Protein AF-A0A1H6VTY8-F1 (afdb_monomer)

Sequence (86 aa):
MKTIAFAAAVIAATVAVSAAATPAFAQPEAGASHVKVHYQENTGRYCIRQDRAGSLVPSIACRSKTDWAQQGVTITHKAPVQLAQR

Radius of gyration: 28.9 Å; Cα contacts (8 Å, |Δi|>4): 58; chains: 1; bounding box: 29×72×71 Å

Mean predicted aligned error: 16.53 Å

Secondary structure (DSSP, 8-state):
-----------------------------TT-----EEEETTTTEEEEEEPPTT-SS-EEEEE-HHHHHHTT----PPPP------

pLDDT: mean 73.56, std 17.34, range [39.38, 94.81]

Structure (mmCIF, N/CA/C/O backbone):
data_AF-A0A1H6VTY8-F1
#
_ent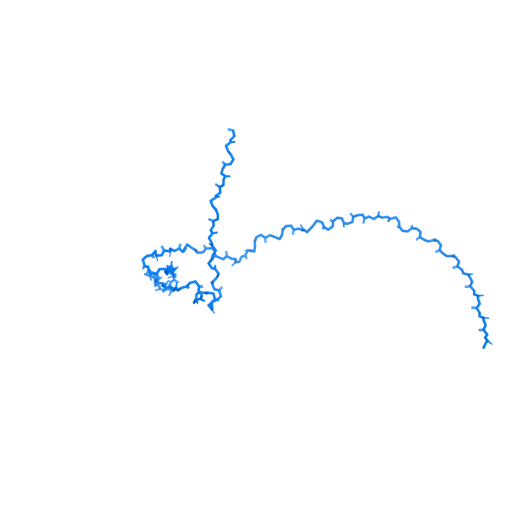ry.id   AF-A0A1H6VTY8-F1
#
loop_
_atom_site.group_PDB
_atom_site.id
_atom_site.type_symbol
_atom_site.label_atom_id
_atom_site.label_alt_id
_atom_site.label_comp_id
_atom_site.label_asym_id
_atom_site.label_entity_id
_atom_site.label_seq_id
_atom_site.pdbx_PDB_ins_code
_atom_site.Cartn_x
_atom_site.Cartn_y
_atom_site.Cartn_z
_atom_site.occupancy
_atom_site.B_iso_or_equiv
_atom_site.auth_seq_id
_atom_site.auth_comp_id
_atom_site.auth_asym_id
_atom_site.auth_atom_id
_atom_site.pdbx_PDB_model_num
ATOM 1 N N . MET A 1 1 ? -14.585 -53.778 -51.075 1.00 44.69 1 MET A N 1
ATOM 2 C CA . MET A 1 1 ? -14.044 -54.968 -50.383 1.00 44.69 1 MET A CA 1
ATOM 3 C C . MET A 1 1 ? -12.677 -55.301 -50.965 1.00 44.69 1 MET A C 1
ATOM 5 O O . MET A 1 1 ? -12.614 -55.729 -52.111 1.00 44.69 1 MET A O 1
ATOM 9 N N . LYS A 1 2 ? -11.595 -55.063 -50.218 1.00 39.38 2 LYS A N 1
ATOM 10 C CA . LYS A 1 2 ? -10.307 -55.750 -50.406 1.00 39.38 2 LYS A CA 1
ATOM 11 C C . LYS A 1 2 ? -9.464 -55.541 -49.151 1.00 39.38 2 LYS A C 1
ATOM 13 O O . LYS A 1 2 ? -8.937 -54.466 -48.898 1.00 39.38 2 LYS A O 1
ATOM 18 N N . THR A 1 3 ? -9.486 -56.572 -48.322 1.00 45.78 3 THR A N 1
ATOM 19 C CA . THR A 1 3 ? -8.733 -56.749 -47.085 1.00 45.78 3 THR A CA 1
ATOM 20 C C . THR A 1 3 ? -7.257 -56.926 -47.403 1.00 45.78 3 THR A C 1
ATOM 22 O O . THR A 1 3 ? -6.905 -57.821 -48.170 1.00 45.78 3 THR A O 1
ATOM 25 N N . ILE A 1 4 ? -6.397 -56.127 -46.780 1.00 54.06 4 ILE A N 1
ATOM 26 C CA . ILE A 1 4 ? -4.975 -56.443 -46.665 1.00 54.06 4 ILE A CA 1
ATOM 27 C C . ILE A 1 4 ? -4.668 -56.436 -45.172 1.00 54.06 4 ILE A C 1
ATOM 29 O O . ILE A 1 4 ? -4.472 -55.392 -44.558 1.00 54.06 4 ILE A O 1
ATOM 33 N N . ALA A 1 5 ? -4.730 -57.629 -44.588 1.00 49.72 5 ALA A N 1
ATOM 34 C CA . ALA A 1 5 ? -4.214 -57.911 -43.265 1.00 49.72 5 ALA A CA 1
ATOM 35 C C . ALA A 1 5 ? -2.723 -58.223 -43.418 1.00 49.72 5 ALA A C 1
ATOM 37 O O . ALA A 1 5 ? -2.367 -59.217 -44.044 1.00 49.72 5 ALA A O 1
ATOM 38 N N . PHE A 1 6 ? -1.863 -57.386 -42.847 1.00 51.12 6 PHE A N 1
ATOM 39 C CA . PHE A 1 6 ? -0.489 -57.763 -42.539 1.00 51.12 6 PHE A CA 1
ATOM 40 C C . PHE A 1 6 ? -0.246 -57.460 -41.068 1.00 51.12 6 PHE A C 1
ATOM 42 O O . PHE A 1 6 ? -0.085 -56.315 -40.652 1.00 51.12 6 PHE A O 1
ATOM 49 N N . ALA A 1 7 ? -0.299 -58.528 -40.279 1.00 50.06 7 ALA A N 1
ATOM 50 C CA . ALA A 1 7 ? 0.153 -58.552 -38.907 1.00 50.06 7 ALA A CA 1
ATOM 51 C C . ALA A 1 7 ? 1.684 -58.461 -38.893 1.00 50.06 7 ALA A C 1
ATOM 53 O O . ALA A 1 7 ? 2.361 -59.288 -39.499 1.00 50.06 7 ALA A O 1
ATOM 54 N N . ALA A 1 8 ? 2.222 -57.490 -38.166 1.00 49.72 8 ALA A N 1
ATOM 55 C CA . ALA A 1 8 ? 3.594 -57.527 -37.690 1.00 49.72 8 ALA A CA 1
ATOM 56 C C . ALA A 1 8 ? 3.584 -57.035 -36.244 1.00 49.72 8 ALA A C 1
ATOM 58 O O . ALA A 1 8 ? 3.448 -55.848 -35.957 1.00 49.72 8 ALA A O 1
ATOM 59 N N . ALA A 1 9 ? 3.647 -58.003 -35.336 1.00 52.31 9 ALA A N 1
ATOM 60 C CA . ALA A 1 9 ? 3.872 -57.788 -33.924 1.00 52.31 9 ALA A CA 1
ATOM 61 C C . ALA A 1 9 ? 5.232 -57.108 -33.730 1.00 52.31 9 ALA A C 1
ATOM 63 O O . ALA A 1 9 ? 6.260 -57.658 -34.116 1.00 52.31 9 ALA A O 1
ATOM 64 N N . VAL A 1 10 ? 5.241 -55.940 -33.092 1.00 58.47 10 VAL A N 1
ATOM 65 C CA . VAL A 1 10 ? 6.450 -55.386 -32.482 1.00 58.47 10 VAL A CA 1
ATOM 66 C C . VAL A 1 10 ? 6.114 -55.087 -31.033 1.00 58.47 10 VAL A C 1
ATOM 68 O O . VAL A 1 10 ? 5.480 -54.092 -30.692 1.00 58.47 10 VAL A O 1
ATOM 71 N N . ILE A 1 11 ? 6.506 -56.032 -30.186 1.00 53.16 11 ILE A N 1
ATOM 72 C CA . ILE A 1 11 ? 6.569 -55.872 -28.743 1.00 53.16 11 ILE A CA 1
ATOM 73 C C . ILE A 1 11 ? 7.745 -54.932 -28.475 1.00 53.16 11 ILE A C 1
ATOM 75 O O . ILE A 1 11 ? 8.895 -55.304 -28.691 1.00 53.16 11 ILE A O 1
ATOM 79 N N . ALA A 1 12 ? 7.465 -53.728 -27.992 1.00 47.25 12 ALA A N 1
ATOM 80 C CA . ALA A 1 12 ? 8.458 -52.899 -27.326 1.00 47.25 12 ALA A CA 1
ATOM 81 C C . ALA A 1 12 ? 7.865 -52.460 -25.988 1.00 47.25 12 ALA A C 1
ATOM 83 O O . ALA A 1 12 ? 7.154 -51.464 -25.888 1.00 47.25 12 ALA A O 1
ATOM 84 N N . ALA A 1 13 ? 8.123 -53.267 -24.961 1.00 52.47 13 ALA A N 1
ATOM 85 C CA . ALA A 1 13 ? 7.918 -52.880 -23.578 1.00 52.47 13 ALA A CA 1
ATOM 86 C C . ALA A 1 13 ? 8.934 -51.780 -23.238 1.00 52.47 13 ALA A C 1
ATOM 88 O O . ALA A 1 13 ? 10.104 -52.063 -22.982 1.00 52.47 13 ALA A O 1
ATOM 89 N N . THR A 1 14 ? 8.510 -50.519 -23.266 1.00 58.44 14 THR A N 1
ATOM 90 C CA . THR A 1 14 ? 9.297 -49.417 -22.712 1.00 58.44 14 THR A CA 1
ATOM 91 C C . THR A 1 14 ? 9.038 -49.337 -21.213 1.00 58.44 14 THR A C 1
ATOM 93 O O . THR A 1 14 ? 7.965 -48.963 -20.744 1.00 58.44 14 THR A O 1
ATOM 96 N N . VAL A 1 15 ? 10.046 -49.775 -20.460 1.00 57.16 15 VAL A N 1
ATOM 97 C CA . VAL A 1 15 ? 10.108 -49.736 -19.000 1.00 57.16 15 VAL A CA 1
ATOM 98 C C . VAL A 1 15 ? 10.027 -48.286 -18.517 1.00 57.16 15 VAL A C 1
ATOM 100 O O . VAL A 1 15 ? 10.649 -47.385 -19.076 1.00 57.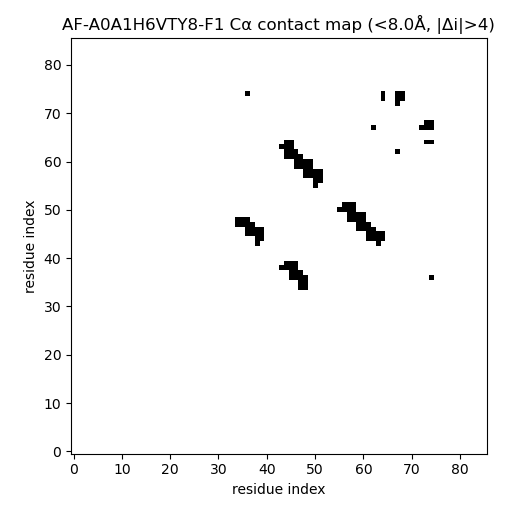16 15 VAL A O 1
ATOM 103 N N . ALA A 1 16 ? 9.225 -48.101 -17.472 1.00 56.66 16 ALA A N 1
ATOM 104 C CA . ALA A 1 16 ? 8.931 -46.850 -16.800 1.00 56.66 16 ALA A CA 1
ATOM 105 C C . ALA A 1 16 ? 10.185 -46.098 -16.331 1.00 56.66 16 ALA A C 1
ATOM 107 O O . ALA A 1 16 ? 11.094 -46.691 -15.754 1.00 56.66 16 ALA A O 1
ATOM 108 N N . VAL A 1 17 ? 10.151 -44.769 -16.428 1.00 55.91 17 VAL A N 1
ATOM 109 C CA . VAL A 1 17 ? 10.814 -43.931 -15.429 1.00 55.91 17 VAL A CA 1
ATOM 110 C C . VAL A 1 17 ? 9.810 -42.892 -14.973 1.00 55.91 17 VAL A C 1
ATOM 112 O O . VAL A 1 17 ? 9.358 -42.040 -15.737 1.00 55.91 17 VAL A O 1
ATOM 115 N N . SER A 1 18 ? 9.433 -43.017 -13.711 1.00 53.97 18 SER A N 1
ATOM 116 C CA . SER A 1 18 ? 8.662 -42.058 -12.947 1.00 53.97 18 SER A CA 1
ATOM 117 C C . SER A 1 18 ? 9.403 -40.723 -12.950 1.00 53.97 18 SER A C 1
ATOM 119 O O . SER A 1 18 ? 10.214 -40.449 -12.069 1.00 53.97 18 SER A O 1
ATOM 121 N N . ALA A 1 19 ? 9.121 -39.859 -13.919 1.00 51.78 19 ALA A N 1
ATOM 122 C CA . ALA A 1 19 ? 9.292 -38.440 -13.688 1.00 51.78 19 ALA A CA 1
ATOM 123 C C . ALA A 1 19 ? 8.143 -38.050 -12.761 1.00 51.78 19 ALA A C 1
ATOM 125 O O . ALA A 1 19 ? 7.063 -37.664 -13.206 1.00 51.78 19 ALA A O 1
ATOM 126 N N . ALA A 1 20 ? 8.353 -38.222 -11.454 1.00 55.19 20 ALA A N 1
ATOM 127 C CA . ALA A 1 20 ? 7.626 -37.435 -10.482 1.00 55.19 20 ALA A CA 1
ATOM 128 C C . ALA A 1 20 ? 7.937 -35.981 -10.843 1.00 55.19 20 ALA A C 1
ATOM 130 O O . ALA A 1 20 ? 8.938 -35.415 -10.414 1.00 55.19 20 ALA A O 1
ATOM 131 N N . ALA A 1 21 ? 7.096 -35.392 -11.688 1.00 53.47 21 ALA A N 1
ATOM 132 C CA . ALA A 1 21 ? 6.932 -33.962 -11.774 1.00 53.47 21 ALA A CA 1
ATOM 133 C C . ALA A 1 21 ? 6.323 -33.545 -10.434 1.00 53.47 21 ALA A C 1
ATOM 135 O O . ALA A 1 21 ? 5.153 -33.189 -10.347 1.00 53.47 21 ALA A O 1
ATOM 136 N N . THR A 1 22 ? 7.103 -33.659 -9.352 1.00 60.81 22 THR A N 1
ATOM 137 C CA . THR A 1 22 ? 6.927 -32.788 -8.205 1.00 60.81 22 THR A CA 1
ATOM 138 C C . THR A 1 22 ? 6.920 -31.401 -8.818 1.00 60.81 22 THR A C 1
ATOM 140 O O . THR A 1 22 ? 7.949 -31.027 -9.396 1.00 60.81 22 THR A O 1
ATOM 143 N N . PRO A 1 23 ? 5.788 -30.673 -8.805 1.00 58.09 23 PRO A N 1
ATOM 144 C CA . PRO A 1 23 ? 5.833 -29.282 -9.190 1.00 58.09 23 PRO A CA 1
ATOM 145 C C . PRO A 1 23 ? 6.903 -28.684 -8.287 1.00 58.09 23 PRO A C 1
ATOM 147 O O . PRO A 1 23 ? 6.793 -28.751 -7.061 1.00 58.09 23 PRO A O 1
ATOM 150 N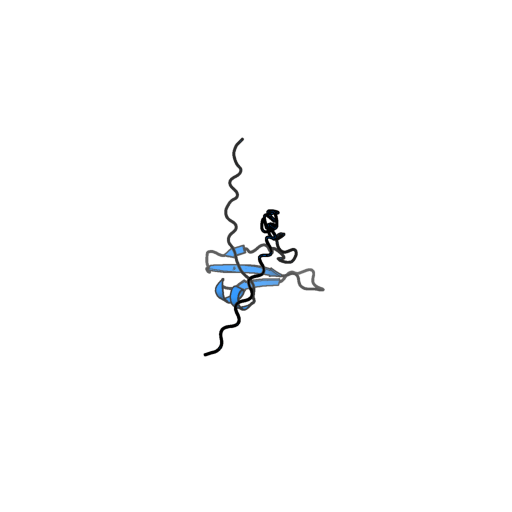 N . ALA A 1 24 ? 8.003 -28.235 -8.895 1.00 60.72 24 ALA A N 1
ATOM 151 C CA . ALA A 1 24 ? 8.979 -27.421 -8.210 1.00 60.72 24 ALA A CA 1
ATOM 152 C C . ALA A 1 24 ? 8.144 -26.326 -7.564 1.00 60.72 24 ALA A C 1
ATOM 154 O O . ALA A 1 24 ? 7.474 -25.585 -8.284 1.00 60.72 24 ALA A O 1
ATOM 155 N N . PHE A 1 25 ? 8.064 -26.338 -6.230 1.00 59.94 25 PHE A N 1
ATOM 156 C CA . PHE A 1 25 ? 7.399 -25.297 -5.468 1.00 59.94 25 PHE A CA 1
ATOM 157 C C . PHE A 1 25 ? 7.862 -23.991 -6.083 1.00 59.94 25 PHE A C 1
ATOM 159 O O . PHE A 1 25 ? 9.057 -23.694 -6.042 1.00 59.94 25 PHE A O 1
ATOM 166 N N . ALA A 1 26 ? 6.938 -23.324 -6.779 1.00 59.72 26 ALA A N 1
ATOM 167 C CA . ALA A 1 26 ? 7.228 -22.131 -7.536 1.00 59.72 26 ALA A CA 1
ATOM 168 C C . ALA A 1 26 ? 7.967 -21.207 -6.580 1.00 59.72 26 ALA A C 1
ATOM 170 O O . ALA A 1 26 ? 7.456 -20.868 -5.510 1.00 59.72 26 ALA A O 1
ATOM 171 N N . GLN A 1 27 ? 9.223 -20.932 -6.923 1.00 56.91 27 GLN A N 1
ATOM 172 C CA . GLN A 1 27 ? 10.085 -20.034 -6.181 1.00 56.91 27 GLN A CA 1
ATOM 173 C C . GLN A 1 27 ? 9.251 -18.786 -5.880 1.00 56.91 27 GLN A C 1
ATOM 175 O O . GLN A 1 27 ? 8.627 -18.289 -6.823 1.00 56.91 27 GLN A O 1
ATOM 180 N N . PRO A 1 28 ? 9.149 -18.324 -4.617 1.00 56.09 28 PRO A N 1
ATOM 181 C CA . PRO A 1 28 ? 8.327 -17.163 -4.303 1.00 56.09 28 PRO A CA 1
ATOM 182 C C . PRO A 1 28 ? 8.761 -16.057 -5.253 1.00 56.09 28 PRO A C 1
ATOM 184 O O . PRO A 1 28 ? 9.951 -15.744 -5.299 1.00 56.09 28 PRO A O 1
ATOM 187 N N . GLU A 1 29 ? 7.824 -15.594 -6.085 1.00 54.81 29 GLU A N 1
ATOM 188 C CA . GLU A 1 29 ? 8.080 -14.694 -7.204 1.00 54.81 29 GLU A CA 1
ATOM 189 C C . GLU A 1 29 ? 9.046 -13.599 -6.756 1.00 54.81 29 GLU A C 1
ATOM 191 O O . GLU A 1 29 ? 8.696 -12.717 -5.965 1.00 54.81 29 GLU A O 1
ATOM 196 N N . ALA A 1 30 ? 10.294 -13.695 -7.223 1.00 48.75 30 ALA A N 1
ATOM 197 C CA . ALA A 1 30 ? 11.342 -12.722 -6.970 1.00 48.75 30 ALA A CA 1
ATOM 198 C C . ALA A 1 30 ? 10.986 -11.450 -7.752 1.00 48.75 30 ALA A C 1
ATOM 200 O O . ALA A 1 30 ? 11.500 -11.196 -8.835 1.00 48.75 30 ALA A O 1
ATOM 201 N N . GLY A 1 31 ? 10.004 -10.707 -7.250 1.00 52.00 31 GLY A N 1
ATOM 202 C CA . GLY A 1 31 ? 9.398 -9.577 -7.948 1.00 52.00 31 GLY A CA 1
ATOM 203 C C . GLY A 1 31 ? 8.222 -8.945 -7.207 1.00 52.00 31 GLY A C 1
ATOM 204 O O . GLY A 1 31 ? 7.943 -7.765 -7.417 1.00 52.00 31 GLY A O 1
ATOM 205 N N . ALA A 1 32 ? 7.571 -9.663 -6.286 1.00 55.19 32 ALA A N 1
ATOM 206 C CA . ALA A 1 32 ? 6.559 -9.065 -5.422 1.00 55.19 32 ALA A CA 1
ATOM 207 C C . ALA A 1 32 ? 7.239 -8.229 -4.324 1.00 55.19 32 ALA A C 1
ATOM 209 O O . ALA A 1 32 ? 7.565 -8.717 -3.243 1.00 55.19 32 ALA A O 1
ATOM 210 N N . SER A 1 33 ? 7.486 -6.950 -4.606 1.00 64.62 33 SER A N 1
ATOM 211 C CA . SER A 1 33 ? 7.996 -6.018 -3.600 1.00 64.62 33 SER A CA 1
ATOM 212 C C . SER A 1 33 ? 6.939 -5.837 -2.504 1.00 64.62 33 SER A C 1
ATOM 214 O O . SER A 1 33 ? 5.916 -5.177 -2.696 1.00 64.62 33 SER A O 1
ATOM 216 N N . HIS A 1 34 ? 7.139 -6.487 -1.357 1.00 69.94 34 HIS A N 1
ATOM 217 C CA . HIS A 1 34 ? 6.214 -6.414 -0.231 1.00 69.94 34 HIS A CA 1
ATOM 218 C C . HIS A 1 34 ? 6.349 -5.060 0.472 1.00 69.94 34 HIS A C 1
ATOM 220 O O . HIS A 1 34 ? 7.288 -4.827 1.233 1.00 69.94 34 HIS A O 1
ATOM 226 N N . VAL A 1 35 ? 5.388 -4.166 0.242 1.00 79.81 35 VAL A N 1
ATOM 227 C CA . VAL A 1 35 ? 5.326 -2.865 0.921 1.00 79.81 35 VAL A CA 1
ATOM 228 C C . VAL A 1 35 ? 4.472 -2.975 2.184 1.00 79.81 35 VAL A C 1
ATOM 230 O O . VAL A 1 35 ? 3.434 -3.637 2.202 1.00 79.81 35 VAL A O 1
ATOM 233 N N . LYS A 1 36 ? 4.897 -2.307 3.264 1.00 83.00 36 LYS A N 1
ATOM 234 C CA . LYS A 1 36 ? 4.091 -2.191 4.487 1.00 83.00 36 LYS A CA 1
ATOM 235 C C . LYS A 1 36 ? 2.849 -1.343 4.206 1.00 83.00 36 LYS A C 1
ATOM 237 O O . LYS A 1 36 ? 2.958 -0.175 3.839 1.00 83.00 36 LYS A O 1
ATOM 242 N N . VAL A 1 37 ? 1.677 -1.929 4.427 1.00 89.56 37 VAL A N 1
ATOM 243 C CA . VAL A 1 37 ? 0.378 -1.258 4.318 1.00 89.56 37 VAL A CA 1
ATOM 244 C C . VAL A 1 37 ? -0.151 -0.983 5.719 1.00 89.56 37 VAL A C 1
ATOM 246 O O . VAL A 1 37 ? -0.172 -1.881 6.559 1.00 89.56 37 VAL A O 1
ATOM 249 N N . HIS A 1 38 ? -0.599 0.244 5.971 1.00 91.56 38 HIS A N 1
ATOM 250 C CA . HIS A 1 38 ? -1.314 0.587 7.195 1.00 91.56 38 HIS A CA 1
ATOM 251 C C . HIS A 1 38 ? -2.819 0.616 6.923 1.00 91.56 38 HIS A C 1
ATOM 253 O O . HIS A 1 38 ? -3.266 1.287 5.993 1.00 91.56 38 HIS A O 1
ATOM 259 N N . TYR A 1 39 ? -3.601 -0.111 7.717 1.00 92.25 39 TYR A N 1
ATOM 260 C CA . TYR A 1 39 ? -5.058 -0.061 7.650 1.00 92.25 39 TYR A CA 1
ATOM 261 C C . TYR A 1 39 ? -5.582 0.970 8.647 1.00 92.25 39 TYR A C 1
ATOM 263 O O . TYR A 1 39 ? -5.253 0.906 9.829 1.00 92.25 39 TYR A O 1
ATOM 271 N N . GLN A 1 40 ? -6.378 1.921 8.163 1.00 92.12 40 GLN A N 1
ATOM 272 C CA . GLN A 1 40 ? -7.006 2.942 8.988 1.00 92.12 40 GLN A CA 1
ATOM 273 C C . GLN A 1 40 ? -8.469 2.561 9.237 1.00 92.12 40 GLN A C 1
ATOM 275 O O . GLN A 1 40 ? -9.320 2.726 8.361 1.00 92.12 40 GLN A O 1
ATOM 280 N N . GLU A 1 41 ? -8.758 2.076 10.443 1.00 90.25 41 GLU A N 1
ATOM 281 C CA . GLU A 1 41 ? -10.071 1.520 10.801 1.00 90.25 41 GLU A CA 1
ATOM 282 C C . GLU A 1 41 ? -11.203 2.546 10.684 1.00 90.25 41 GLU A C 1
ATOM 284 O O . GLU A 1 41 ? -12.260 2.231 10.145 1.00 90.25 41 GLU A O 1
ATOM 289 N N . ASN A 1 42 ? -10.948 3.798 11.077 1.00 91.56 42 ASN A N 1
ATOM 290 C CA . ASN A 1 42 ? -11.944 4.877 11.073 1.00 91.56 42 ASN A CA 1
ATOM 291 C C . ASN A 1 42 ? -12.559 5.150 9.693 1.00 91.56 42 ASN A C 1
ATOM 293 O O . ASN A 1 42 ? -13.696 5.602 9.604 1.00 91.56 42 ASN A O 1
ATOM 297 N N . THR A 1 43 ? -11.799 4.929 8.618 1.00 91.19 43 THR A N 1
ATOM 298 C CA . THR A 1 43 ? -12.237 5.225 7.243 1.00 91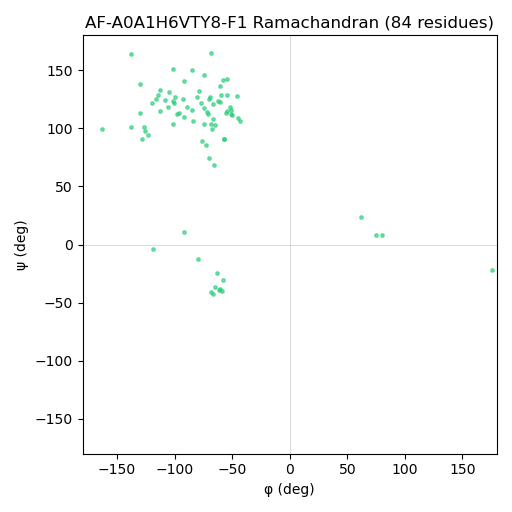.19 43 THR A CA 1
ATOM 299 C C . THR A 1 43 ? -12.291 3.986 6.354 1.00 91.19 43 THR A C 1
ATOM 301 O O . THR A 1 43 ? -12.681 4.089 5.191 1.00 91.19 43 THR A O 1
ATOM 304 N N . GLY A 1 44 ? -11.875 2.821 6.861 1.00 90.44 44 GLY A N 1
ATOM 305 C CA . GLY A 1 44 ? -11.747 1.593 6.077 1.00 90.44 44 GLY A CA 1
ATOM 306 C C . GLY A 1 44 ? -10.732 1.693 4.931 1.00 90.44 44 GLY A C 1
ATOM 307 O O . GLY A 1 44 ? -10.847 0.975 3.935 1.00 90.44 44 GLY A O 1
ATOM 308 N N . ARG A 1 45 ? -9.757 2.609 5.020 1.00 94.50 45 ARG A N 1
ATOM 309 C CA . ARG A 1 45 ? -8.774 2.858 3.953 1.00 94.50 45 ARG A CA 1
ATOM 310 C C . ARG A 1 45 ? -7.435 2.204 4.257 1.00 94.50 45 ARG A C 1
ATOM 312 O O . ARG A 1 45 ? -7.010 2.079 5.401 1.00 94.50 45 ARG A O 1
ATOM 319 N N . TYR A 1 46 ? -6.737 1.855 3.190 1.00 94.25 46 TYR A N 1
ATOM 320 C CA . TYR A 1 46 ? -5.388 1.321 3.216 1.00 94.25 46 TYR A CA 1
ATOM 321 C C . TYR A 1 46 ? -4.414 2.398 2.756 1.00 94.25 46 TYR A C 1
ATOM 323 O O . TYR A 1 46 ? -4.496 2.886 1.623 1.00 94.25 46 TYR A O 1
ATOM 331 N N . CYS A 1 47 ? -3.506 2.769 3.649 1.00 93.69 47 CYS A N 1
ATOM 332 C CA . CYS A 1 47 ? -2.485 3.776 3.437 1.00 93.69 47 CYS A CA 1
ATOM 333 C C . CYS A 1 47 ? -1.145 3.110 3.122 1.00 93.69 47 CYS A C 1
ATOM 335 O O . CYS A 1 47 ? -0.622 2.329 3.920 1.00 93.69 47 CYS A O 1
ATOM 337 N N . ILE A 1 48 ? -0.591 3.435 1.956 1.00 92.06 48 ILE A N 1
ATOM 338 C CA . ILE A 1 48 ? 0.699 2.934 1.481 1.00 92.06 48 ILE A CA 1
ATOM 339 C C . ILE A 1 48 ? 1.661 4.113 1.395 1.00 92.06 48 ILE A C 1
ATOM 341 O O . ILE A 1 48 ? 1.339 5.144 0.796 1.00 92.06 48 ILE A O 1
ATOM 345 N N . ARG A 1 49 ? 2.837 3.961 2.009 1.00 89.81 49 ARG A N 1
ATOM 346 C CA . ARG A 1 49 ? 3.944 4.904 1.857 1.00 89.81 49 ARG A CA 1
ATOM 347 C C . ARG A 1 49 ? 4.670 4.597 0.549 1.00 89.81 49 ARG A C 1
ATOM 349 O O . ARG A 1 49 ? 5.064 3.456 0.325 1.00 89.81 49 ARG A O 1
ATOM 356 N N . GLN A 1 50 ? 4.831 5.606 -0.293 1.00 85.62 50 GLN A N 1
ATOM 357 C CA . GLN A 1 50 ? 5.547 5.528 -1.557 1.00 85.62 50 GLN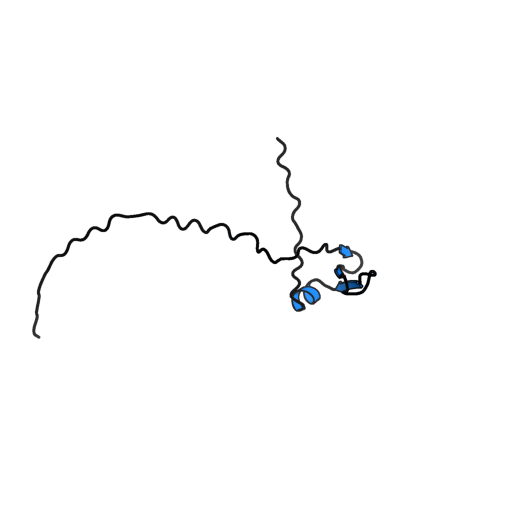 A CA 1
ATOM 358 C C . GLN A 1 50 ? 6.757 6.452 -1.488 1.00 85.62 50 GLN A C 1
ATOM 360 O O . GLN A 1 50 ? 6.635 7.645 -1.197 1.00 85.62 50 GLN A O 1
ATOM 365 N N . ASP A 1 51 ? 7.930 5.895 -1.754 1.00 84.00 51 ASP A N 1
ATOM 366 C CA . ASP A 1 51 ? 9.141 6.691 -1.871 1.00 84.00 51 ASP A CA 1
ATOM 367 C C . ASP A 1 51 ? 9.155 7.358 -3.246 1.00 84.00 51 ASP A C 1
ATOM 369 O O . ASP A 1 51 ? 8.889 6.729 -4.274 1.00 84.00 51 ASP A O 1
ATOM 373 N N . ARG A 1 52 ? 9.430 8.662 -3.269 1.00 81.44 52 ARG A N 1
ATOM 374 C CA . ARG A 1 52 ? 9.483 9.437 -4.507 1.00 81.44 52 ARG A CA 1
ATOM 375 C C . ARG A 1 52 ? 10.938 9.645 -4.895 1.00 81.44 52 ARG A C 1
ATOM 377 O O . ARG A 1 52 ? 11.708 10.209 -4.124 1.00 81.44 52 ARG A O 1
ATOM 384 N N . ALA A 1 53 ? 11.303 9.231 -6.107 1.00 84.25 53 ALA A N 1
ATOM 385 C CA . ALA A 1 53 ? 12.645 9.460 -6.631 1.00 84.25 53 ALA A CA 1
ATOM 386 C C . ALA A 1 53 ? 12.998 10.958 -6.574 1.00 84.25 53 ALA A C 1
ATOM 388 O O . ALA A 1 53 ? 12.216 11.804 -7.012 1.00 84.25 53 ALA A O 1
ATOM 389 N N . GLY A 1 54 ? 14.160 11.278 -5.999 1.00 87.50 54 GLY A N 1
ATOM 390 C CA . GLY A 1 54 ? 14.626 12.657 -5.828 1.00 87.50 54 GLY A CA 1
ATOM 391 C C . GLY A 1 54 ? 14.018 13.416 -4.641 1.00 87.50 54 GLY A C 1
ATOM 392 O O . GLY A 1 54 ? 14.253 14.615 -4.521 1.00 87.50 54 GLY A O 1
ATOM 393 N N . SER A 1 55 ? 13.259 12.760 -3.757 1.00 84.94 55 SER A N 1
ATOM 394 C CA . SER A 1 55 ? 12.754 13.372 -2.524 1.00 84.94 55 SER A CA 1
ATOM 395 C C . SER A 1 55 ? 13.045 12.505 -1.303 1.00 84.94 55 SER A C 1
ATOM 397 O O . SER A 1 55 ? 12.863 11.293 -1.328 1.00 84.94 55 SER A O 1
ATOM 399 N N . LEU A 1 56 ? 13.455 13.150 -0.210 1.00 85.88 56 LEU A N 1
ATOM 400 C CA . LEU A 1 56 ? 13.574 12.517 1.109 1.00 85.88 56 LEU A CA 1
ATOM 401 C C . LEU A 1 56 ? 12.220 12.400 1.821 1.00 85.88 56 LEU A C 1
ATOM 403 O O . LEU A 1 56 ? 12.112 11.719 2.839 1.00 85.88 56 LEU A O 1
ATOM 407 N N . VAL A 1 57 ? 11.194 13.089 1.313 1.00 88.25 57 VAL A N 1
ATOM 408 C CA . VAL A 1 57 ? 9.859 13.090 1.904 1.00 88.25 57 VAL A CA 1
ATOM 409 C C . VAL A 1 57 ? 8.998 12.079 1.150 1.00 88.25 57 VAL A C 1
ATOM 411 O O . VAL A 1 57 ? 8.684 12.295 -0.024 1.00 88.25 57 VAL A O 1
ATOM 414 N N . PRO A 1 58 ? 8.594 10.977 1.796 1.00 87.19 58 PRO A N 1
ATOM 415 C CA . PRO A 1 58 ? 7.752 9.988 1.153 1.00 87.19 58 PRO A CA 1
ATOM 416 C C . PRO A 1 58 ? 6.316 10.499 1.042 1.00 87.19 58 PRO A C 1
ATOM 418 O O . PRO A 1 58 ? 5.808 11.184 1.936 1.00 87.19 58 PRO A O 1
ATOM 421 N N . SER A 1 59 ? 5.633 10.131 -0.037 1.00 89.31 59 SER A N 1
ATOM 422 C CA . SER A 1 59 ? 4.200 10.371 -0.166 1.00 89.31 59 SER A CA 1
ATOM 423 C C . SER A 1 59 ? 3.416 9.244 0.504 1.00 89.31 59 SER A C 1
ATOM 425 O O . SER A 1 59 ? 3.857 8.097 0.581 1.00 89.31 59 SER A O 1
ATOM 427 N N . ILE A 1 60 ? 2.230 9.565 1.017 1.00 91.75 60 ILE A N 1
ATOM 428 C CA . ILE A 1 60 ? 1.304 8.575 1.570 1.00 91.75 60 ILE A CA 1
ATOM 429 C C . ILE A 1 60 ? 0.021 8.647 0.756 1.00 91.75 60 ILE A C 1
ATOM 431 O O . ILE A 1 60 ? -0.613 9.698 0.674 1.00 91.75 60 ILE A O 1
ATOM 435 N N . ALA A 1 61 ? -0.365 7.524 0.161 1.00 92.50 61 ALA A N 1
ATOM 436 C CA . ALA A 1 61 ? -1.622 7.391 -0.558 1.00 92.50 61 ALA A CA 1
ATOM 437 C C . ALA A 1 61 ? -2.568 6.503 0.253 1.00 92.50 61 ALA A C 1
ATOM 439 O O . ALA A 1 61 ? -2.220 5.371 0.571 1.00 92.50 61 ALA A O 1
ATOM 440 N N . CYS A 1 62 ? -3.763 7.004 0.574 1.00 93.69 62 CYS A N 1
ATOM 441 C CA . CYS A 1 62 ? -4.790 6.254 1.300 1.00 93.69 62 CYS A CA 1
ATOM 442 C C . CYS A 1 62 ? -5.994 5.993 0.393 1.00 93.69 62 CYS A C 1
ATOM 444 O O . CYS A 1 62 ? -6.701 6.927 -0.003 1.00 93.69 62 CYS A O 1
ATOM 446 N N . ARG A 1 63 ? -6.263 4.727 0.074 1.00 94.81 63 ARG A N 1
ATOM 447 C 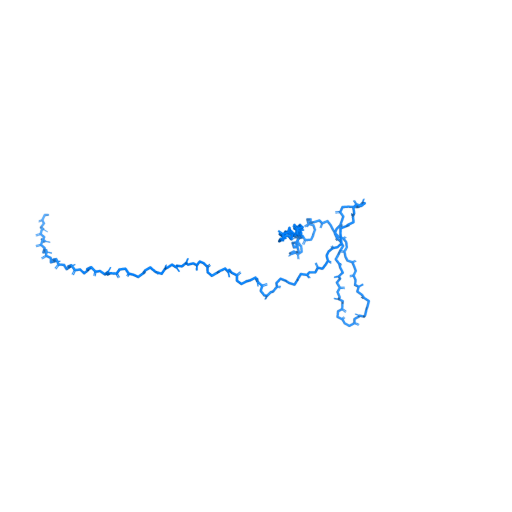CA . ARG A 1 63 ? -7.358 4.323 -0.826 1.00 94.81 63 ARG A CA 1
ATOM 448 C C . ARG A 1 63 ? -8.102 3.102 -0.299 1.00 94.81 63 ARG A C 1
ATOM 450 O O . ARG A 1 63 ? -7.619 2.432 0.612 1.00 94.81 63 ARG A O 1
ATOM 457 N N . SER A 1 64 ? -9.290 2.837 -0.836 1.00 94.38 64 SER A N 1
ATOM 458 C CA . SER A 1 64 ? -10.013 1.603 -0.519 1.00 94.38 64 SER A CA 1
ATOM 459 C C . SER A 1 64 ? -9.283 0.382 -1.100 1.00 94.38 64 SER A C 1
ATOM 461 O O . SER A 1 64 ? -8.410 0.513 -1.963 1.00 94.38 64 SER A O 1
ATOM 463 N N . LYS A 1 65 ? -9.640 -0.825 -0.646 1.00 91.94 65 LYS A N 1
ATOM 464 C CA . LYS A 1 65 ? -9.070 -2.070 -1.189 1.00 91.94 65 LYS A CA 1
ATOM 465 C C . LYS A 1 65 ? -9.333 -2.214 -2.691 1.00 91.94 65 LYS A C 1
ATOM 467 O O . LYS A 1 65 ? -8.452 -2.653 -3.424 1.00 91.94 65 LYS A O 1
ATOM 472 N N . THR A 1 66 ? -10.529 -1.837 -3.142 1.00 93.31 66 THR A N 1
ATOM 473 C CA . THR A 1 66 ? -10.942 -1.920 -4.549 1.00 93.31 66 THR A CA 1
ATOM 474 C C . THR A 1 66 ? -10.176 -0.935 -5.422 1.00 93.31 66 THR A C 1
ATOM 476 O O . THR A 1 66 ? -9.718 -1.315 -6.495 1.00 93.31 66 THR A O 1
ATOM 479 N N . ASP A 1 67 ? -9.955 0.291 -4.945 1.00 94.56 67 ASP A N 1
ATOM 480 C CA . ASP A 1 67 ? -9.180 1.295 -5.688 1.00 94.56 67 ASP A CA 1
ATOM 481 C C . ASP A 1 67 ? -7.717 0.872 -5.861 1.00 94.56 67 ASP A C 1
ATOM 483 O O . ASP A 1 67 ? -7.101 1.141 -6.891 1.00 94.56 67 ASP A O 1
ATOM 487 N N . TRP A 1 68 ? -7.147 0.217 -4.845 1.00 92.88 68 TRP A N 1
ATOM 488 C CA . TRP A 1 68 ? -5.804 -0.346 -4.941 1.00 92.88 68 TRP A CA 1
ATOM 489 C C . TRP A 1 68 ? -5.740 -1.497 -5.941 1.00 92.88 68 TRP A C 1
ATOM 491 O O . TRP A 1 68 ? -4.835 -1.518 -6.774 1.00 92.88 68 TRP A O 1
ATOM 501 N N . ALA A 1 69 ? -6.732 -2.389 -5.931 1.00 92.38 69 ALA A N 1
ATOM 502 C CA . ALA A 1 69 ? -6.810 -3.489 -6.888 1.00 92.38 69 ALA A CA 1
ATOM 503 C C . ALA A 1 69 ? -6.899 -2.989 -8.342 1.00 92.38 69 ALA A C 1
ATOM 505 O O . ALA A 1 69 ? -6.243 -3.545 -9.218 1.00 92.38 69 ALA A O 1
ATOM 506 N N . GLN A 1 70 ? -7.627 -1.894 -8.597 1.00 94.06 70 GLN A N 1
ATOM 507 C CA . GLN A 1 70 ? -7.675 -1.251 -9.920 1.00 94.06 70 GLN A CA 1
ATOM 508 C C . GLN A 1 70 ? -6.318 -0.696 -10.380 1.00 94.06 70 GLN A C 1
ATOM 510 O O . GLN A 1 70 ? -6.078 -0.572 -11.576 1.00 94.06 70 GLN A O 1
ATOM 515 N N . GLN A 1 71 ? -5.419 -0.386 -9.445 1.00 89.94 71 GLN A N 1
ATOM 516 C CA . GLN A 1 71 ? -4.042 0.041 -9.724 1.00 89.94 71 GLN A CA 1
ATOM 517 C C . GLN A 1 71 ? -3.057 -1.136 -9.754 1.00 89.94 71 GLN A C 1
ATOM 519 O O . GLN A 1 71 ? -1.847 -0.925 -9.743 1.00 89.94 71 GLN A O 1
ATOM 524 N N . GLY A 1 72 ? -3.559 -2.376 -9.751 1.00 88.69 72 GLY A N 1
ATOM 525 C CA . GLY A 1 72 ? -2.741 -3.587 -9.718 1.00 88.69 72 GLY A CA 1
ATOM 526 C C . GLY A 1 72 ? -2.127 -3.890 -8.349 1.00 88.69 72 GLY A C 1
ATOM 527 O O . GLY A 1 72 ? -1.321 -4.810 -8.227 1.00 88.69 72 GLY A O 1
ATOM 528 N N . VAL A 1 73 ? -2.502 -3.154 -7.299 1.00 88.69 73 VAL A N 1
ATOM 529 C CA . VAL A 1 73 ? -2.011 -3.384 -5.938 1.00 88.69 73 VAL A CA 1
ATOM 530 C C . VAL A 1 73 ? -2.965 -4.323 -5.209 1.00 88.69 73 VAL A C 1
ATOM 532 O O . VAL A 1 73 ? -4.074 -3.950 -4.825 1.00 88.69 73 VAL A O 1
ATOM 535 N N . THR A 1 74 ? -2.511 -5.551 -4.970 1.00 90.19 74 THR A N 1
ATOM 536 C CA . THR A 1 74 ? -3.278 -6.533 -4.198 1.00 90.19 74 THR A CA 1
ATOM 537 C C . THR A 1 74 ? -2.939 -6.415 -2.718 1.00 90.19 74 THR A C 1
ATOM 539 O O . THR A 1 74 ? -1.798 -6.622 -2.309 1.00 90.19 74 THR A O 1
ATOM 542 N N . ILE A 1 75 ? -3.942 -6.097 -1.897 1.00 88.69 75 ILE A N 1
ATOM 543 C CA . ILE A 1 75 ? -3.785 -6.032 -0.442 1.00 88.69 75 ILE A CA 1
ATOM 544 C C . ILE A 1 75 ? -4.229 -7.352 0.178 1.00 88.69 75 ILE A C 1
ATOM 546 O O . ILE A 1 75 ? -5.421 -7.682 0.197 1.00 88.69 75 ILE A O 1
ATOM 550 N N . THR A 1 76 ? -3.258 -8.065 0.738 1.00 84.31 76 THR A N 1
ATOM 551 C CA . THR A 1 76 ? -3.460 -9.346 1.415 1.00 84.31 76 THR A CA 1
ATOM 552 C C . THR A 1 76 ? -3.177 -9.192 2.902 1.00 84.31 76 THR A C 1
ATOM 554 O O . THR A 1 76 ? -2.160 -8.625 3.300 1.00 84.31 76 THR A O 1
ATOM 557 N N . HIS A 1 77 ? -4.076 -9.709 3.738 1.00 80.81 77 HIS A N 1
ATOM 558 C CA . HIS A 1 77 ? -3.828 -9.808 5.170 1.00 80.81 77 HIS A CA 1
ATOM 559 C C . HIS A 1 77 ? -2.891 -10.989 5.425 1.00 80.81 77 HIS A C 1
ATOM 561 O O . HIS A 1 77 ? -3.208 -12.125 5.069 1.00 80.81 77 HIS A O 1
ATOM 567 N N . LYS A 1 78 ? -1.735 -10.735 6.041 1.00 74.12 78 LYS A N 1
ATOM 568 C CA . LYS A 1 78 ? -0.839 -11.817 6.445 1.00 74.12 78 LYS A CA 1
ATOM 569 C C . LYS A 1 78 ? -1.445 -12.507 7.666 1.00 74.12 78 LYS A C 1
ATOM 571 O O . LYS A 1 78 ? -1.611 -11.875 8.705 1.00 74.12 78 LYS A O 1
ATOM 576 N N . ALA A 1 79 ? -1.781 -13.790 7.540 1.00 72.88 79 ALA A N 1
ATOM 577 C CA . ALA A 1 79 ? -2.207 -14.581 8.688 1.00 72.88 79 ALA A CA 1
ATOM 578 C C . ALA A 1 79 ? -1.105 -14.575 9.770 1.00 72.88 79 ALA A C 1
ATOM 580 O O . ALA A 1 79 ? 0.084 -14.603 9.422 1.00 72.88 79 ALA A O 1
ATOM 581 N N . PRO A 1 80 ? -1.466 -14.517 11.064 1.00 70.44 80 PRO A N 1
ATOM 582 C CA . PRO A 1 80 ? -0.489 -14.622 12.137 1.00 70.44 80 PRO A CA 1
ATOM 583 C C . PRO A 1 80 ? 0.231 -15.967 12.017 1.00 70.44 80 PRO A C 1
ATOM 585 O O . PRO A 1 80 ? -0.400 -17.015 11.882 1.00 70.44 80 PRO A O 1
ATOM 588 N N . VAL A 1 81 ? 1.562 -15.936 12.024 1.00 73.50 81 VAL A N 1
ATOM 589 C CA . VAL A 1 81 ? 2.364 -17.158 11.969 1.00 73.50 81 VAL A CA 1
ATOM 590 C C . VAL A 1 81 ? 2.229 -17.838 13.329 1.00 73.50 81 VAL A C 1
ATOM 592 O O . VAL A 1 81 ? 2.668 -17.278 14.332 1.00 73.50 81 VAL A O 1
ATOM 595 N N . GLN A 1 82 ? 1.609 -19.019 13.382 1.00 73.88 82 GLN A N 1
ATOM 596 C CA . GLN A 1 82 ? 1.660 -19.850 14.583 1.00 73.88 82 GLN A CA 1
ATOM 597 C C . GLN A 1 82 ? 3.097 -20.348 14.734 1.00 73.88 82 GLN A C 1
ATOM 599 O O . GLN A 1 82 ? 3.549 -21.224 13.997 1.00 73.88 82 GLN A O 1
ATOM 604 N N . LEU A 1 83 ? 3.842 -19.745 15.659 1.00 71.88 83 LEU A N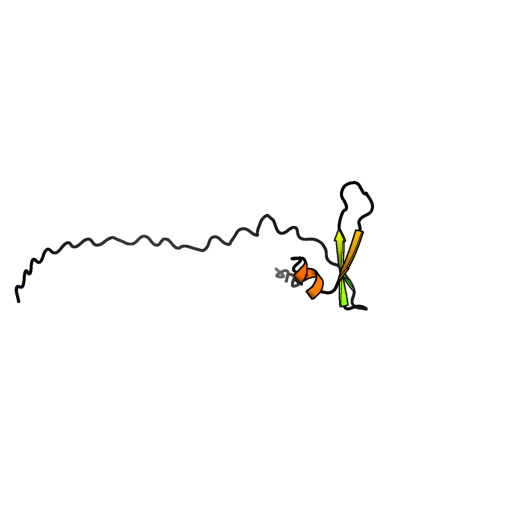 1
ATOM 605 C CA . LEU A 1 83 ? 5.105 -20.309 16.110 1.00 71.88 83 LEU A CA 1
ATOM 606 C C . LEU A 1 83 ? 4.757 -21.606 16.838 1.00 71.88 83 LEU A C 1
ATOM 608 O O . LEU A 1 83 ? 4.169 -21.563 17.916 1.00 71.88 83 LEU A O 1
ATOM 612 N N . ALA A 1 84 ? 5.069 -22.747 16.223 1.00 69.31 84 ALA A N 1
ATOM 613 C CA . ALA A 1 84 ? 4.954 -24.037 16.884 1.00 69.31 84 ALA A CA 1
ATOM 614 C C . ALA A 1 84 ? 5.779 -23.979 18.180 1.00 69.31 84 ALA A C 1
AT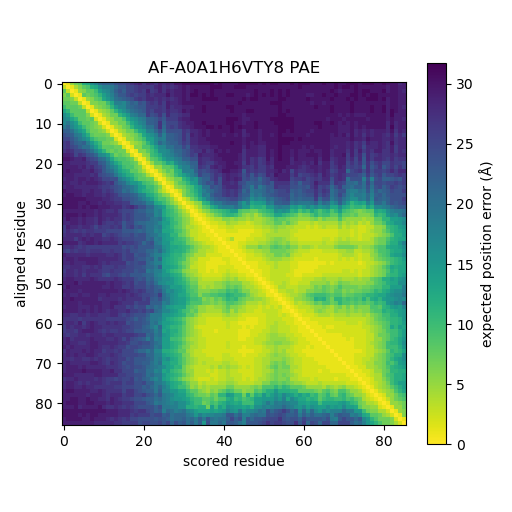OM 616 O 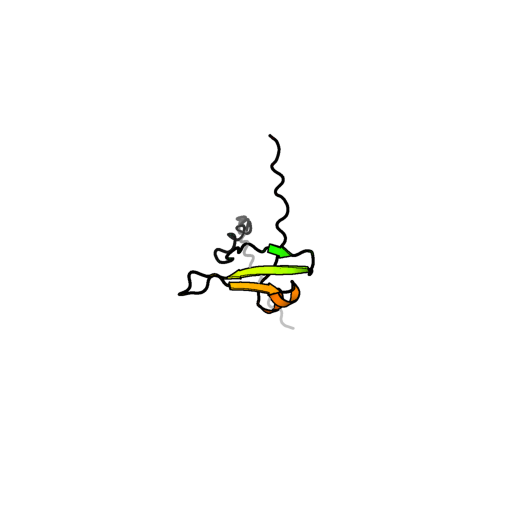O . ALA A 1 84 ? 7.002 -23.820 18.134 1.00 69.31 84 ALA A O 1
ATOM 617 N N . GLN A 1 85 ? 5.097 -24.036 19.325 1.00 65.06 85 GLN A N 1
ATOM 618 C CA . GLN A 1 85 ? 5.748 -24.204 20.619 1.00 65.06 85 GLN A CA 1
ATOM 619 C C . GLN A 1 85 ? 6.455 -25.564 20.591 1.00 65.06 85 GLN A C 1
ATOM 621 O O . GLN A 1 85 ? 5.833 -26.573 20.258 1.00 65.06 85 GLN A O 1
ATOM 626 N N . ARG A 1 86 ? 7.768 -25.549 20.833 1.00 54.44 86 ARG A N 1
ATOM 627 C CA . ARG A 1 86 ? 8.601 -26.749 20.960 1.00 54.44 86 ARG A CA 1
ATOM 628 C C . ARG A 1 86 ? 8.556 -27.275 22.381 1.00 54.44 86 ARG A C 1
ATOM 630 O O . ARG A 1 86 ? 8.502 -26.422 23.295 1.00 54.44 86 ARG A O 1
#

Foldseek 3Di:
DDDDDDDDDDDDPDDDDPPPPPPPPPDPPPPPPDFDWDQDPVVRWIWTWACDPPDPDTDIDIHHQVVCVVVVHHDDDDDPDPPPDD

Solvent-accessible surface area (backbone atoms only — not comparable to full-atom values): 6224 Å² total; per-residue (Å²): 143,82,88,81,88,78,92,75,91,77,91,73,89,78,77,84,76,86,77,75,76,65,73,72,74,75,69,76,66,91,74,72,79,85,72,76,70,45,77,40,78,96,76,64,26,40,34,36,74,43,82,42,91,98,47,93,67,61,47,75,50,72,37,42,70,68,63,33,44,75,70,72,41,80,88,74,85,81,73,84,80,80,75,78,83,128